Protein AF-A0AA86DXD7-F1 (afdb_monomer_lite)

Foldseek 3Di:
DPPLVVLVVVLVVLVVVLVVLVVVLVVLVVVLVVLVVCVVPDVDDPVSVVVSVVSVVVSVVSVVVSVVSVVVSVVSVVVSVVVD

Radius of gyration: 18.78 Å; chains: 1; bounding box: 43×14×56 Å

Structure (mmCIF, N/CA/C/O backbone):
data_AF-A0AA86DXD7-F1
#
_entry.id   AF-A0AA86DXD7-F1
#
loop_
_atom_site.group_PDB
_atom_site.id
_atom_site.type_symbol
_atom_site.label_atom_id
_atom_site.label_alt_id
_atom_site.label_comp_id
_atom_site.label_asym_id
_atom_site.label_entity_id
_atom_site.label_seq_id
_atom_site.pdbx_PDB_ins_code
_atom_site.Cartn_x
_atom_site.Cartn_y
_atom_site.Cartn_z
_atom_site.occupancy
_atom_site.B_iso_or_equiv
_atom_site.auth_seq_id
_atom_site.auth_comp_id
_atom_site.auth_asym_id
_atom_site.auth_atom_id
_atom_site.pdbx_PDB_model_num
ATOM 1 N N . MET A 1 1 ? 10.590 3.587 -35.469 1.00 51.75 1 MET A N 1
ATOM 2 C CA . MET A 1 1 ? 10.756 3.786 -34.013 1.00 51.75 1 MET A CA 1
ATOM 3 C C . MET A 1 1 ? 11.614 2.655 -33.496 1.00 51.75 1 MET A C 1
ATOM 5 O O . MET A 1 1 ? 11.190 1.513 -33.661 1.00 51.75 1 MET A O 1
ATOM 9 N N . PRO A 1 2 ? 12.821 2.928 -32.983 1.00 58.62 2 PRO A N 1
ATOM 10 C CA . PRO A 1 2 ? 13.651 1.872 -32.432 1.00 58.62 2 PRO A CA 1
ATOM 11 C C . PRO A 1 2 ? 12.924 1.230 -31.234 1.00 58.62 2 PRO A C 1
ATOM 13 O O . PRO A 1 2 ? 12.237 1.932 -30.487 1.00 58.62 2 PRO A O 1
ATOM 16 N N . PRO A 1 3 ? 13.035 -0.095 -31.054 1.00 67.31 3 PRO A N 1
ATOM 17 C CA . PRO A 1 3 ? 12.319 -0.839 -30.010 1.00 67.31 3 PRO A CA 1
ATOM 18 C C . PRO A 1 3 ? 12.604 -0.318 -28.589 1.00 67.31 3 PRO A C 1
ATOM 20 O O . PRO A 1 3 ? 11.752 -0.412 -27.713 1.00 67.31 3 PRO A O 1
ATOM 23 N N . ILE A 1 4 ? 13.763 0.315 -28.393 1.00 71.12 4 ILE A N 1
ATOM 24 C CA . ILE A 1 4 ? 14.214 0.906 -27.127 1.00 71.12 4 ILE A CA 1
ATOM 25 C C . ILE A 1 4 ? 13.364 2.112 -26.693 1.00 71.12 4 ILE A C 1
ATOM 27 O O . ILE A 1 4 ? 13.104 2.266 -25.501 1.00 71.12 4 ILE A O 1
ATOM 31 N N . ASP A 1 5 ? 12.922 2.963 -27.626 1.00 74.06 5 ASP A N 1
ATOM 32 C CA . ASP A 1 5 ? 12.132 4.153 -27.273 1.00 74.06 5 ASP A CA 1
ATOM 33 C C . ASP A 1 5 ? 10.729 3.762 -26.796 1.00 74.06 5 ASP A C 1
ATOM 35 O O . ASP A 1 5 ? 10.240 4.313 -25.813 1.00 74.06 5 ASP A O 1
ATOM 39 N N . LYS A 1 6 ? 10.132 2.732 -27.416 1.00 75.31 6 LYS A N 1
ATOM 40 C CA . LYS A 1 6 ? 8.849 2.165 -26.975 1.00 75.31 6 LYS A CA 1
ATOM 41 C C . LYS A 1 6 ? 8.941 1.559 -25.573 1.00 75.31 6 LYS A C 1
ATOM 43 O O . LYS A 1 6 ? 8.078 1.825 -24.745 1.00 75.31 6 LYS A O 1
ATOM 48 N N . LEU A 1 7 ? 10.010 0.808 -25.281 1.00 73.38 7 LEU A N 1
ATOM 49 C CA . LEU A 1 7 ? 10.194 0.202 -23.956 1.00 73.38 7 LEU A CA 1
ATOM 50 C C . LEU A 1 7 ? 10.376 1.255 -22.851 1.00 73.38 7 LEU A C 1
ATOM 52 O O . LEU A 1 7 ? 9.881 1.084 -21.739 1.00 73.38 7 LEU A O 1
ATOM 56 N N . LYS A 1 8 ? 11.074 2.362 -23.145 1.00 75.62 8 LYS A N 1
ATOM 57 C CA . LYS A 1 8 ? 11.232 3.483 -22.203 1.00 75.62 8 LYS A CA 1
ATOM 58 C C . LYS A 1 8 ? 9.914 4.196 -21.917 1.00 75.62 8 LYS A C 1
ATOM 60 O O . LYS A 1 8 ? 9.676 4.575 -20.772 1.00 75.62 8 LYS A O 1
ATOM 65 N N . GLU A 1 9 ? 9.087 4.386 -22.940 1.00 81.88 9 GLU A N 1
ATOM 66 C CA . GLU A 1 9 ? 7.771 5.011 -22.807 1.00 81.88 9 GLU A CA 1
ATOM 67 C C . GLU A 1 9 ? 6.830 4.134 -21.966 1.00 81.88 9 GLU A C 1
ATOM 69 O O . GLU A 1 9 ? 6.243 4.614 -20.998 1.00 81.88 9 GLU A O 1
ATOM 74 N N . GLU A 1 10 ? 6.792 2.823 -22.226 1.00 78.44 10 GLU A N 1
ATOM 75 C CA . GLU A 1 10 ? 6.040 1.863 -21.406 1.00 78.44 10 GLU A CA 1
ATOM 76 C C . GLU A 1 10 ? 6.510 1.843 -19.943 1.00 78.44 10 GLU A C 1
ATOM 78 O O . GLU A 1 10 ? 5.692 1.806 -19.023 1.00 78.44 10 GLU A O 1
ATOM 83 N N . LEU A 1 11 ? 7.821 1.927 -19.698 1.00 81.44 11 LEU A N 1
ATOM 84 C CA . LEU A 1 11 ? 8.372 2.025 -18.344 1.00 81.44 11 LEU A CA 1
ATOM 85 C C . LEU A 1 11 ? 7.974 3.309 -17.622 1.00 81.44 11 LEU A C 1
ATOM 87 O O . LEU A 1 11 ? 7.722 3.272 -16.416 1.00 81.44 11 LEU A O 1
ATOM 91 N N . ALA A 1 12 ? 7.923 4.438 -18.331 1.00 83.19 12 ALA A N 1
ATOM 92 C CA . ALA A 1 12 ? 7.471 5.700 -17.758 1.00 83.19 12 ALA A CA 1
ATOM 93 C C . ALA A 1 12 ? 6.008 5.597 -17.301 1.00 83.19 12 ALA A C 1
ATOM 95 O O . ALA A 1 12 ? 5.708 5.951 -16.158 1.00 83.19 12 ALA A O 1
ATOM 96 N N . VAL A 1 13 ? 5.143 5.013 -18.139 1.00 86.00 13 VAL A N 1
ATOM 97 C CA . VAL A 1 13 ? 3.731 4.761 -17.814 1.00 86.00 13 VAL A CA 1
ATOM 98 C C . VAL A 1 13 ? 3.600 3.819 -16.615 1.00 86.00 13 VAL A C 1
ATOM 100 O O . VAL A 1 13 ? 2.908 4.150 -15.655 1.00 86.00 13 VAL A O 1
ATOM 103 N N . LEU A 1 14 ? 4.317 2.687 -16.603 1.00 82.12 14 LEU A N 1
ATOM 104 C CA . LEU A 1 14 ? 4.283 1.739 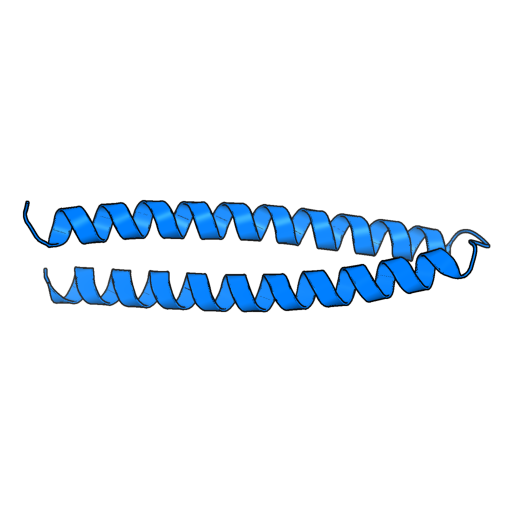-15.480 1.00 82.12 14 LEU A CA 1
ATOM 105 C C . LEU A 1 14 ? 4.746 2.373 -14.163 1.00 82.12 14 LEU A C 1
ATOM 107 O O . LEU A 1 14 ? 4.207 2.078 -13.095 1.00 82.12 14 LEU A O 1
ATOM 111 N N . ARG A 1 15 ? 5.759 3.243 -14.216 1.00 82.38 15 ARG A N 1
ATOM 112 C CA . ARG A 1 15 ? 6.278 3.942 -13.035 1.00 82.38 15 ARG A CA 1
ATOM 113 C C . ARG A 1 15 ? 5.263 4.936 -12.479 1.00 82.38 15 ARG A C 1
ATOM 115 O O . ARG A 1 15 ? 5.156 5.084 -11.260 1.00 82.38 15 ARG A O 1
ATOM 122 N N . GLU A 1 16 ? 4.523 5.604 -13.355 1.00 87.81 16 GLU A N 1
ATOM 123 C CA . GLU A 1 16 ? 3.437 6.503 -12.976 1.00 87.81 16 GLU A CA 1
ATOM 124 C C . GLU A 1 16 ? 2.250 5.728 -12.385 1.00 87.81 16 GLU A C 1
ATOM 126 O O . GLU A 1 16 ? 1.761 6.081 -11.310 1.00 87.81 16 GLU A O 1
ATOM 131 N N . GLU A 1 17 ? 1.873 4.600 -12.993 1.00 84.31 17 GLU A N 1
ATOM 132 C CA . GLU A 1 17 ? 0.881 3.663 -12.452 1.00 84.31 17 GLU A CA 1
ATOM 133 C C . GLU A 1 17 ? 1.266 3.166 -11.053 1.00 84.31 17 GLU A C 1
ATOM 135 O O . GLU A 1 17 ? 0.453 3.203 -10.128 1.00 84.31 17 GLU A O 1
ATOM 140 N N . TYR A 1 18 ? 2.526 2.761 -10.864 1.00 84.69 18 TYR A N 1
ATOM 141 C CA . TYR A 1 18 ? 3.048 2.342 -9.565 1.00 84.69 18 TYR A CA 1
ATOM 142 C C . TYR A 1 18 ? 2.938 3.460 -8.524 1.00 84.69 18 TYR A C 1
ATOM 144 O O . TYR A 1 18 ? 2.493 3.225 -7.400 1.00 84.69 18 TYR A O 1
ATOM 152 N N . LYS A 1 19 ? 3.312 4.691 -8.891 1.00 88.00 19 LYS A N 1
ATOM 153 C CA . LYS A 1 19 ? 3.219 5.855 -8.002 1.00 88.00 19 LYS A CA 1
ATOM 154 C C . LYS A 1 19 ? 1.768 6.136 -7.605 1.00 88.00 19 LYS A C 1
ATOM 156 O O . LYS A 1 19 ? 1.502 6.374 -6.428 1.00 88.00 19 LYS A O 1
ATOM 161 N N . ASN A 1 20 ? 0.837 6.064 -8.550 1.00 89.94 20 ASN A N 1
ATOM 162 C CA . ASN A 1 20 ? -0.584 6.285 -8.287 1.00 89.94 20 ASN A CA 1
ATOM 163 C C . ASN A 1 20 ? -1.165 5.197 -7.377 1.00 89.94 20 ASN A C 1
ATOM 165 O O . ASN A 1 20 ? -1.820 5.513 -6.383 1.00 89.94 20 ASN A O 1
ATOM 169 N N . LEU A 1 21 ? -0.856 3.926 -7.649 1.00 85.94 21 LEU A N 1
ATOM 170 C CA . LEU A 1 21 ? -1.240 2.805 -6.786 1.00 85.94 21 LEU A CA 1
ATOM 171 C C . LEU A 1 21 ? -0.652 2.939 -5.378 1.00 85.94 21 LEU A C 1
ATOM 173 O O . LEU A 1 21 ? -1.315 2.609 -4.397 1.00 85.94 21 LEU A O 1
ATOM 177 N N . PHE A 1 22 ? 0.570 3.456 -5.261 1.00 85.62 22 PHE A N 1
ATOM 178 C CA . PHE A 1 22 ? 1.223 3.664 -3.975 1.00 85.62 22 PHE A CA 1
ATOM 179 C C . PHE A 1 22 ? 0.555 4.781 -3.167 1.00 85.62 22 PHE A C 1
ATOM 181 O O . PHE A 1 22 ? 0.305 4.616 -1.974 1.00 85.62 22 PHE A O 1
ATOM 188 N N . ILE A 1 23 ? 0.200 5.895 -3.810 1.00 90.69 23 ILE A N 1
ATOM 189 C CA . ILE A 1 23 ? -0.557 6.978 -3.166 1.00 90.69 23 ILE A CA 1
ATOM 190 C C . ILE A 1 23 ? -1.929 6.466 -2.712 1.00 90.69 23 ILE A C 1
ATOM 192 O O . ILE A 1 23 ? -2.340 6.721 -1.580 1.00 90.69 23 ILE A O 1
ATOM 196 N N . PHE A 1 24 ? -2.612 5.692 -3.557 1.00 88.06 24 PHE A N 1
ATOM 197 C CA . PHE A 1 24 ? -3.903 5.095 -3.223 1.00 88.06 24 PHE A CA 1
ATOM 198 C C . PHE A 1 24 ? -3.807 4.126 -2.036 1.00 88.06 24 PHE A C 1
ATOM 200 O O . PHE A 1 24 ? -4.636 4.157 -1.124 1.00 88.06 24 PHE A O 1
ATOM 207 N N . PHE A 1 25 ? -2.758 3.304 -2.005 1.00 86.62 25 PHE A N 1
ATOM 208 C CA . PHE A 1 25 ? -2.453 2.422 -0.886 1.00 86.62 25 PHE A CA 1
ATOM 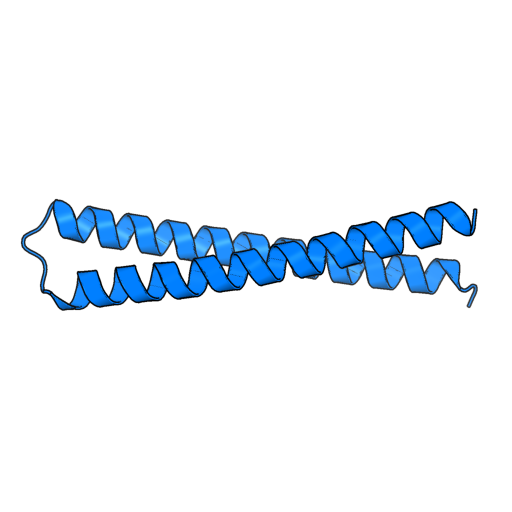209 C C . PHE A 1 25 ? -2.252 3.200 0.418 1.00 86.62 25 PHE A C 1
ATOM 211 O O . PHE A 1 25 ? -2.884 2.880 1.425 1.00 86.62 25 PHE A O 1
ATOM 218 N N . LEU A 1 26 ? -1.428 4.252 0.393 1.00 89.56 26 LEU A N 1
ATOM 219 C CA . LEU A 1 26 ? -1.181 5.095 1.562 1.00 89.56 26 LEU A CA 1
ATOM 220 C C . LEU A 1 26 ? -2.460 5.768 2.065 1.00 89.56 26 LEU A C 1
ATOM 222 O O . LEU A 1 26 ? -2.712 5.755 3.270 1.00 89.56 26 LEU A O 1
ATOM 226 N N . ALA A 1 27 ? -3.285 6.309 1.166 1.00 90.19 27 ALA A N 1
ATOM 227 C CA . ALA A 1 27 ? -4.561 6.918 1.530 1.00 90.19 27 ALA A CA 1
ATOM 228 C C . ALA A 1 27 ? -5.502 5.897 2.189 1.00 90.19 27 ALA A C 1
ATOM 230 O O . ALA A 1 27 ? -6.088 6.172 3.236 1.00 90.19 27 ALA A O 1
ATOM 231 N N . THR A 1 28 ? -5.580 4.690 1.623 1.00 88.19 28 THR A N 1
ATOM 232 C CA . THR A 1 28 ? -6.436 3.608 2.130 1.00 88.19 28 THR A CA 1
ATOM 233 C C . THR A 1 28 ? -5.982 3.127 3.508 1.00 88.19 28 THR A C 1
ATOM 235 O O . THR A 1 28 ? -6.806 2.982 4.412 1.00 88.19 28 THR A O 1
ATOM 238 N N . ILE A 1 29 ? -4.677 2.913 3.707 1.00 88.12 29 ILE A N 1
ATOM 239 C CA . ILE A 1 29 ? -4.126 2.531 5.016 1.00 88.12 29 ILE A CA 1
ATOM 240 C C . ILE A 1 29 ? -4.358 3.629 6.041 1.00 88.12 29 ILE A C 1
ATOM 242 O O . ILE A 1 29 ? -4.823 3.335 7.138 1.00 88.12 29 ILE A O 1
ATOM 246 N N . THR A 1 30 ? -4.061 4.878 5.686 1.00 90.00 30 THR A N 1
ATOM 247 C CA . THR A 1 30 ? -4.225 6.012 6.601 1.00 90.00 30 THR A CA 1
ATOM 248 C C . THR A 1 30 ? -5.677 6.113 7.054 1.00 90.00 30 THR A C 1
ATOM 250 O O . THR A 1 30 ? -5.930 6.121 8.255 1.00 90.00 30 THR A O 1
ATOM 253 N N . GLY A 1 31 ? -6.633 6.065 6.118 1.00 85.12 31 GLY A N 1
ATOM 254 C CA . GLY A 1 31 ? -8.059 6.043 6.441 1.00 85.12 31 GLY A CA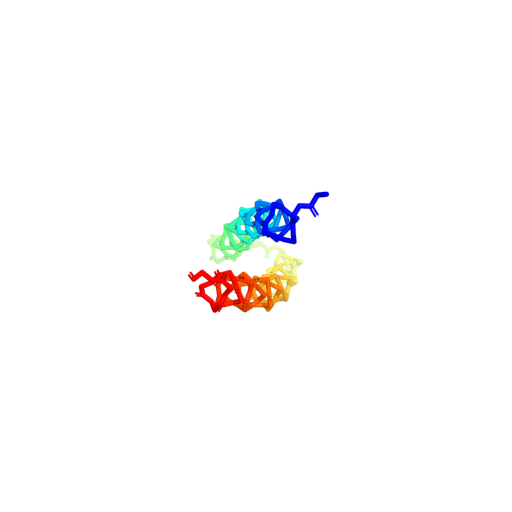 1
ATOM 255 C C . GLY A 1 31 ? -8.436 4.866 7.344 1.00 85.12 31 GLY A C 1
ATOM 256 O O . GLY A 1 31 ? -9.059 5.068 8.380 1.00 85.12 31 GLY A O 1
ATOM 257 N N . THR A 1 32 ? -7.978 3.654 7.018 1.00 85.56 32 THR A N 1
ATOM 258 C CA . THR A 1 32 ? -8.262 2.443 7.811 1.00 85.56 32 THR A CA 1
ATOM 259 C C . THR A 1 32 ? -7.747 2.564 9.248 1.00 85.56 32 THR A C 1
ATOM 261 O O . THR A 1 32 ? -8.479 2.253 10.187 1.00 85.56 32 THR A O 1
ATOM 264 N N . VAL A 1 33 ? -6.512 3.042 9.433 1.00 86.19 33 VAL A N 1
ATOM 265 C CA . VAL A 1 33 ? -5.893 3.233 10.754 1.00 86.19 33 VAL A CA 1
ATOM 266 C C . VAL A 1 33 ? -6.614 4.323 11.542 1.00 86.19 33 VAL A C 1
ATOM 268 O O . VAL A 1 33 ? -6.875 4.132 12.726 1.00 86.19 33 VAL A O 1
ATOM 271 N N . THR A 1 34 ? -6.988 5.438 10.909 1.00 86.50 34 THR A N 1
ATOM 272 C CA . THR A 1 34 ? -7.752 6.507 11.567 1.00 86.50 34 THR A CA 1
ATOM 273 C C . THR A 1 34 ? -9.121 6.013 12.032 1.00 86.50 34 THR A C 1
ATOM 275 O O . THR A 1 34 ? -9.490 6.232 13.185 1.00 86.50 34 THR A O 1
ATOM 278 N N . THR A 1 35 ? -9.852 5.303 11.172 1.00 82.44 35 THR A N 1
ATOM 279 C CA . THR A 1 35 ? -11.159 4.720 11.504 1.00 82.44 35 THR A CA 1
ATOM 280 C C . THR A 1 35 ? -11.037 3.683 12.622 1.00 82.44 35 THR A C 1
ATOM 282 O O . THR A 1 35 ? -11.845 3.677 13.547 1.00 82.44 35 THR A O 1
ATOM 285 N N . PHE A 1 36 ? -9.985 2.862 12.604 1.00 81.88 36 PHE A N 1
ATOM 286 C CA . PHE A 1 36 ? -9.712 1.892 13.664 1.00 81.88 36 PHE A CA 1
ATOM 287 C C . PHE A 1 36 ? -9.336 2.561 14.995 1.00 81.88 36 PHE A C 1
ATOM 289 O O . PHE A 1 36 ? -9.797 2.150 16.055 1.00 81.88 36 PHE A O 1
ATOM 296 N N . TYR A 1 37 ? -8.538 3.628 14.961 1.00 82.94 37 TYR A N 1
ATOM 297 C CA . TYR A 1 37 ? -8.193 4.389 16.160 1.00 82.94 37 TYR A CA 1
ATOM 298 C C . TYR A 1 37 ? -9.433 5.025 16.803 1.00 82.94 37 TYR A C 1
ATOM 300 O O . TYR A 1 37 ? -9.598 4.956 18.022 1.00 82.94 37 TYR A O 1
ATOM 308 N N . GLN A 1 38 ? -10.337 5.579 15.988 1.00 80.00 38 GLN A N 1
ATOM 309 C CA . GLN A 1 38 ? -11.636 6.068 16.455 1.00 80.00 38 GLN A CA 1
ATOM 310 C C . GLN A 1 38 ? -12.471 4.936 17.063 1.00 80.00 38 GLN A C 1
ATOM 312 O O . GLN A 1 38 ? -13.030 5.132 18.139 1.00 80.00 38 GLN A O 1
ATOM 317 N N . ALA A 1 39 ? -12.478 3.750 16.432 1.00 79.06 39 ALA A N 1
ATOM 318 C CA . ALA A 1 39 ? -13.137 2.538 16.935 1.00 79.06 39 ALA A CA 1
ATOM 319 C C . ALA A 1 39 ? -12.731 2.177 18.374 1.00 79.06 39 ALA A C 1
ATOM 321 O O . ALA A 1 39 ? -13.555 1.716 19.157 1.00 79.06 39 ALA A O 1
ATOM 322 N N . LEU A 1 40 ? -11.453 2.378 18.711 1.00 78.62 40 LEU A N 1
ATOM 323 C CA . LEU A 1 40 ? -10.883 2.035 20.015 1.00 78.62 40 LEU A CA 1
ATOM 324 C C . LEU A 1 40 ? -11.068 3.121 21.081 1.00 78.62 40 LEU A C 1
ATOM 326 O O . LEU A 1 40 ? -11.111 2.805 22.268 1.00 78.62 40 LEU A O 1
ATOM 330 N N . THR A 1 41 ? -11.112 4.395 20.682 1.00 79.62 41 THR A N 1
ATOM 331 C CA . THR A 1 41 ? -11.133 5.539 21.615 1.00 79.62 41 THR A CA 1
ATOM 332 C C . THR A 1 41 ? -12.533 6.063 21.915 1.00 79.62 41 THR A C 1
ATOM 334 O O . THR A 1 41 ? -12.752 6.635 22.983 1.00 79.62 41 THR A O 1
ATOM 337 N N . HIS A 1 42 ? -13.495 5.845 21.022 1.00 65.94 42 HIS A N 1
ATOM 338 C CA . HIS A 1 42 ? -14.897 6.187 21.236 1.00 65.94 42 HIS A CA 1
ATOM 339 C C . HIS A 1 42 ? -15.744 4.908 21.353 1.00 65.94 42 HIS A C 1
ATOM 341 O O . HIS A 1 42 ? -15.391 3.873 20.796 1.00 65.94 42 HIS A O 1
ATOM 347 N N . GLN A 1 43 ? -16.876 4.949 22.071 1.00 63.62 43 GLN A N 1
ATOM 348 C CA . GLN A 1 43 ? -17.895 3.885 22.010 1.00 63.62 43 GLN A CA 1
ATOM 349 C C . GLN A 1 43 ? -18.621 3.971 20.663 1.00 63.62 43 GLN A C 1
ATOM 351 O O . GLN A 1 43 ? -19.759 4.422 20.575 1.00 63.62 43 GLN A O 1
ATOM 356 N N . VAL A 1 44 ? -17.909 3.652 19.592 1.00 62.59 44 VAL A N 1
ATOM 357 C CA . VAL A 1 44 ? -18.409 3.816 18.231 1.00 62.59 44 VAL A CA 1
ATOM 358 C C . VAL A 1 44 ? -19.171 2.587 17.782 1.00 62.59 44 VAL A C 1
ATOM 360 O O . VAL A 1 44 ? -18.898 1.453 18.176 1.00 62.59 44 VAL A O 1
ATOM 363 N N . GLU A 1 45 ? -20.165 2.852 16.948 1.00 69.25 45 GLU A N 1
ATOM 364 C CA . GLU A 1 45 ? -21.097 1.865 16.438 1.00 69.25 45 GLU A CA 1
ATOM 365 C C . GLU A 1 45 ? -20.378 0.762 15.645 1.00 69.25 45 GLU A C 1
ATOM 367 O O . GLU A 1 45 ? -19.417 1.001 14.908 1.00 69.25 45 GLU A O 1
ATOM 372 N N . PHE A 1 46 ? -20.891 -0.465 15.763 1.00 70.94 46 PHE A N 1
ATOM 373 C CA . PHE A 1 46 ? -20.322 -1.698 15.200 1.00 70.94 46 PHE A CA 1
ATOM 374 C C . PHE A 1 46 ? -19.998 -1.612 13.689 1.00 70.94 46 PHE A C 1
ATOM 376 O O . PHE A 1 46 ? -19.142 -2.345 13.192 1.00 70.94 46 PHE A O 1
ATOM 383 N N . TYR A 1 47 ? -20.638 -0.692 12.953 1.00 74.25 47 TYR A N 1
ATOM 384 C CA . TYR A 1 47 ? -20.402 -0.462 11.523 1.00 74.25 47 TYR A CA 1
ATOM 385 C C . TYR A 1 47 ? -18.961 -0.015 11.209 1.00 74.25 47 TYR A C 1
ATOM 387 O O . TYR A 1 47 ? -18.446 -0.311 10.130 1.00 74.25 47 TYR A O 1
ATOM 395 N N . ILE A 1 48 ? -18.285 0.653 12.148 1.00 74.38 48 ILE A N 1
ATOM 396 C CA . ILE A 1 48 ? -16.919 1.166 11.966 1.00 74.38 48 ILE A CA 1
ATOM 397 C C . ILE A 1 48 ? -15.907 0.021 11.899 1.00 74.38 48 ILE A C 1
ATOM 399 O O . ILE A 1 48 ? -14.987 0.055 11.084 1.00 74.38 48 ILE A O 1
ATOM 403 N N . ILE A 1 49 ? -16.129 -1.045 12.670 1.00 75.44 49 ILE A N 1
ATOM 404 C CA . ILE A 1 49 ? -15.298 -2.257 12.641 1.00 75.44 49 ILE A CA 1
ATOM 405 C C . ILE A 1 49 ? -15.417 -2.957 11.278 1.00 75.44 49 ILE A C 1
ATOM 407 O O . ILE A 1 49 ? -14.414 -3.400 10.716 1.00 75.44 49 ILE A O 1
ATOM 411 N N . ILE A 1 50 ? -16.628 -3.007 10.710 1.00 80.00 50 ILE A N 1
ATOM 412 C CA . ILE A 1 50 ? -16.878 -3.579 9.376 1.00 80.00 50 ILE A CA 1
ATOM 413 C C . ILE A 1 50 ? -16.152 -2.760 8.297 1.00 80.00 50 ILE A C 1
ATOM 415 O O . ILE A 1 50 ? -15.512 -3.329 7.411 1.00 80.00 50 ILE A O 1
ATOM 419 N N . LEU A 1 51 ? -16.187 -1.427 8.397 1.00 79.94 51 LEU A N 1
ATOM 420 C CA . LEU A 1 51 ? -15.457 -0.525 7.501 1.00 79.94 51 LEU A CA 1
ATOM 421 C C . LEU A 1 51 ? -13.938 -0.708 7.592 1.00 79.94 51 LEU A C 1
ATOM 423 O O . LEU A 1 51 ? -13.271 -0.758 6.559 1.00 79.94 51 LEU A O 1
ATOM 427 N N . SER A 1 52 ? -13.388 -0.872 8.797 1.00 77.88 52 SER A N 1
ATOM 428 C CA . SER A 1 52 ? -11.964 -1.168 8.981 1.00 77.88 52 SER A CA 1
ATOM 429 C C . SER A 1 52 ? -11.571 -2.516 8.370 1.00 77.88 52 SER A C 1
ATOM 431 O O . SER A 1 52 ? -10.535 -2.602 7.712 1.00 77.88 52 SER A O 1
ATOM 433 N N . ALA A 1 53 ? -12.400 -3.554 8.523 1.00 83.62 53 ALA A N 1
ATOM 434 C CA . ALA A 1 53 ? -12.155 -4.861 7.911 1.00 83.62 53 ALA A CA 1
ATOM 435 C C . ALA A 1 53 ? -12.160 -4.787 6.372 1.00 83.62 53 ALA A C 1
ATOM 437 O O . ALA A 1 53 ? -11.276 -5.346 5.719 1.00 83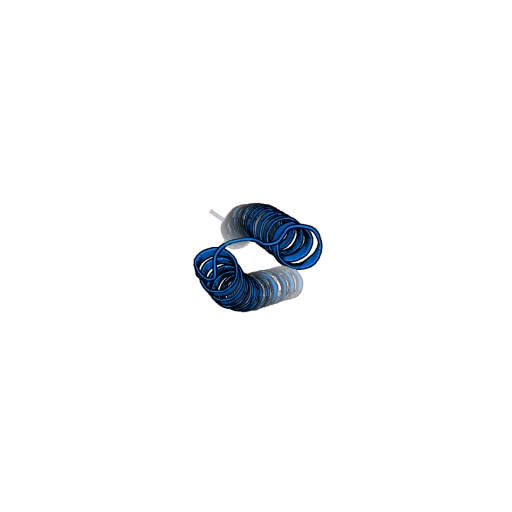.62 53 ALA A O 1
ATOM 438 N N . LEU A 1 54 ? -13.102 -4.037 5.788 1.00 86.94 54 LEU A N 1
ATOM 439 C CA . LEU A 1 54 ? -13.132 -3.772 4.347 1.00 86.94 54 LEU A CA 1
ATOM 440 C C . LEU A 1 54 ? -11.898 -2.988 3.883 1.00 86.94 54 LEU A C 1
ATOM 442 O O . LEU A 1 54 ? -11.272 -3.371 2.895 1.00 86.94 54 LEU A O 1
ATOM 446 N N . GLY A 1 55 ? -11.505 -1.941 4.614 1.00 83.81 55 GLY A N 1
ATOM 447 C CA . GLY A 1 55 ? -10.294 -1.166 4.330 1.00 83.81 55 GLY A CA 1
ATOM 448 C C . GLY A 1 55 ? -9.028 -2.028 4.338 1.00 83.81 55 GLY A C 1
ATOM 449 O O . GLY A 1 55 ? -8.162 -1.877 3.474 1.00 83.81 55 GLY A O 1
ATOM 450 N N . PHE A 1 56 ? -8.958 -3.010 5.240 1.00 86.62 56 PHE A N 1
ATOM 451 C CA . PHE A 1 56 ? -7.869 -3.988 5.293 1.00 86.62 56 PHE A CA 1
ATOM 452 C C . PHE A 1 56 ? -7.858 -4.943 4.086 1.00 86.62 56 PHE A C 1
ATOM 454 O O . PHE A 1 56 ? -6.798 -5.264 3.541 1.00 86.62 56 PHE A O 1
ATOM 461 N N . GLY A 1 57 ? -9.037 -5.372 3.625 1.00 89.69 57 GLY A N 1
ATOM 462 C CA . GLY A 1 57 ? -9.173 -6.177 2.409 1.00 89.69 57 GLY A CA 1
ATOM 463 C C . GLY A 1 57 ? -8.715 -5.421 1.159 1.00 89.69 57 GLY A C 1
ATOM 464 O O . GLY A 1 57 ? -7.913 -5.933 0.374 1.00 89.69 57 GLY A O 1
ATOM 465 N N . VAL A 1 58 ? -9.164 -4.171 1.008 1.00 88.75 58 VAL A N 1
ATOM 466 C CA . VAL A 1 58 ? -8.780 -3.303 -0.116 1.00 88.75 58 VAL A CA 1
ATOM 467 C C . VAL A 1 58 ? -7.282 -3.001 -0.088 1.00 88.75 58 VAL A C 1
ATOM 469 O O . VAL A 1 58 ? -6.622 -3.128 -1.116 1.00 88.75 58 VAL A O 1
ATOM 472 N N . SER A 1 59 ? -6.708 -2.665 1.071 1.00 85.56 59 SER A N 1
ATOM 473 C CA . SER A 1 59 ? -5.273 -2.374 1.171 1.00 85.56 59 SER A CA 1
ATOM 474 C C . SER A 1 59 ? -4.412 -3.584 0.800 1.00 85.56 59 SER A C 1
ATOM 476 O O . SER A 1 59 ? -3.451 -3.441 0.042 1.00 85.56 59 SER A O 1
ATOM 478 N N . THR A 1 60 ? -4.797 -4.787 1.238 1.00 88.25 60 THR A N 1
ATOM 479 C CA . THR A 1 60 ? -4.122 -6.041 0.872 1.00 88.25 60 THR A CA 1
ATOM 480 C C . THR A 1 60 ? -4.178 -6.283 -0.638 1.00 88.25 60 THR A C 1
ATOM 482 O O . THR A 1 60 ? -3.166 -6.629 -1.252 1.00 88.25 60 THR A O 1
ATOM 485 N N . PHE A 1 61 ? -5.334 -6.050 -1.266 1.00 90.38 61 PHE A N 1
ATOM 486 C CA . PHE A 1 61 ? -5.490 -6.174 -2.715 1.00 90.38 61 PHE A CA 1
ATOM 487 C C . PHE A 1 61 ? -4.607 -5.180 -3.485 1.00 90.38 61 PHE A C 1
ATOM 489 O O . PHE A 1 61 ? -3.907 -5.565 -4.423 1.00 90.38 61 PHE A O 1
ATOM 496 N N . VAL A 1 62 ? -4.569 -3.916 -3.055 1.00 87.06 62 VAL A N 1
ATOM 497 C CA . VAL A 1 62 ? -3.713 -2.888 -3.669 1.00 87.06 62 VAL A CA 1
ATOM 498 C C . VAL A 1 62 ? -2.229 -3.243 -3.520 1.00 87.06 62 VAL A C 1
ATOM 500 O O . VAL A 1 62 ? -1.456 -3.057 -4.458 1.00 87.06 62 VAL A O 1
ATOM 503 N N . LEU A 1 63 ? -1.824 -3.828 -2.390 1.00 87.00 63 LEU A N 1
ATOM 504 C CA . LEU A 1 63 ? -0.450 -4.287 -2.161 1.00 87.00 63 LEU A CA 1
ATOM 505 C C . LEU A 1 63 ? -0.048 -5.392 -3.156 1.00 87.00 63 LEU A C 1
ATOM 507 O O . LEU A 1 63 ? 1.061 -5.379 -3.694 1.00 87.00 63 LEU A O 1
ATOM 511 N N . LEU A 1 64 ? -0.961 -6.319 -3.466 1.00 90.31 64 LEU A N 1
ATOM 512 C CA . LEU A 1 64 ? -0.741 -7.334 -4.502 1.00 90.31 64 LEU A CA 1
ATOM 513 C C . LEU A 1 64 ? -0.593 -6.714 -5.899 1.00 90.31 64 LEU A C 1
ATOM 515 O O . LEU A 1 64 ? 0.272 -7.144 -6.664 1.00 90.31 64 LEU A O 1
ATOM 519 N N . LEU A 1 65 ? -1.394 -5.696 -6.230 1.00 86.81 65 LEU A N 1
ATOM 520 C CA . LEU A 1 65 ? -1.259 -4.966 -7.495 1.00 86.81 65 LEU A CA 1
ATOM 521 C C . LEU A 1 65 ? 0.081 -4.229 -7.583 1.00 86.81 65 LEU A C 1
ATOM 523 O O . LEU A 1 65 ? 0.764 -4.340 -8.599 1.00 86.81 65 LEU A O 1
ATOM 527 N N . LEU A 1 66 ? 0.502 -3.559 -6.507 1.00 86.38 66 LEU A N 1
ATOM 528 C CA . LEU A 1 66 ? 1.804 -2.894 -6.428 1.00 86.38 66 LEU A CA 1
ATOM 529 C C . LEU A 1 66 ? 2.960 -3.863 -6.678 1.00 86.38 66 LEU A C 1
ATOM 531 O O . LEU A 1 66 ? 3.866 -3.540 -7.444 1.00 86.38 66 LEU A O 1
ATOM 535 N N . LYS A 1 67 ? 2.916 -5.065 -6.085 1.00 88.50 67 LYS A N 1
ATOM 536 C CA . LYS A 1 67 ? 3.917 -6.110 -6.350 1.00 88.50 67 LYS A CA 1
ATOM 537 C C . LYS A 1 67 ? 3.949 -6.507 -7.825 1.00 88.50 67 LYS A C 1
ATOM 539 O O . LYS A 1 67 ? 5.024 -6.521 -8.412 1.00 88.50 67 LYS A O 1
ATOM 544 N N . LYS A 1 68 ? 2.787 -6.758 -8.439 1.00 87.62 68 LYS A N 1
ATOM 545 C CA . LYS A 1 68 ? 2.708 -7.121 -9.865 1.00 87.62 68 LYS A CA 1
ATOM 546 C C . LYS A 1 68 ? 3.256 -6.026 -10.780 1.00 87.62 68 LYS A C 1
ATOM 548 O O . LYS A 1 68 ? 3.966 -6.333 -11.731 1.00 87.62 68 LYS A O 1
ATOM 553 N N . VAL A 1 69 ? 2.925 -4.760 -10.519 1.00 86.06 69 VAL A N 1
ATOM 554 C CA . VAL A 1 69 ? 3.438 -3.634 -11.319 1.00 86.06 69 VAL A CA 1
ATOM 555 C C . VAL A 1 69 ? 4.947 -3.495 -11.138 1.00 86.06 69 VAL A C 1
ATOM 557 O O . VAL A 1 69 ? 5.660 -3.311 -12.119 1.00 86.06 69 VAL A O 1
ATOM 560 N N . ARG A 1 70 ? 5.455 -3.668 -9.913 1.00 83.62 70 ARG A N 1
ATOM 561 C CA . ARG A 1 70 ? 6.895 -3.647 -9.639 1.00 83.62 70 ARG A CA 1
ATOM 562 C C . ARG A 1 70 ? 7.649 -4.748 -10.386 1.00 83.62 70 ARG A C 1
ATOM 564 O O . ARG A 1 70 ? 8.645 -4.453 -11.027 1.00 83.62 70 ARG A O 1
ATOM 571 N N . GLU A 1 71 ? 7.141 -5.977 -10.373 1.00 87.44 71 GLU A N 1
ATOM 572 C CA . GLU A 1 71 ? 7.745 -7.086 -11.125 1.00 87.44 71 GLU A CA 1
ATOM 573 C C . GLU A 1 71 ? 7.775 -6.819 -12.637 1.00 87.44 71 GLU A C 1
ATOM 575 O O . GLU A 1 71 ? 8.738 -7.185 -13.308 1.00 87.44 71 GLU A O 1
ATOM 580 N N . LYS A 1 72 ? 6.744 -6.166 -13.190 1.00 84.44 72 LYS A N 1
ATOM 581 C CA . LYS A 1 72 ? 6.748 -5.752 -14.601 1.00 84.44 72 LYS A CA 1
ATOM 582 C C . LYS A 1 72 ? 7.784 -4.661 -14.883 1.00 84.44 72 LYS A C 1
ATOM 584 O O . LYS A 1 72 ? 8.444 -4.721 -15.912 1.00 84.44 72 LYS A O 1
ATOM 589 N N . ILE A 1 73 ? 7.935 -3.689 -13.979 1.00 83.38 73 ILE A N 1
ATOM 590 C CA . ILE A 1 73 ? 8.977 -2.656 -14.079 1.00 83.38 73 ILE A CA 1
ATOM 591 C C . ILE A 1 73 ? 10.358 -3.313 -14.104 1.00 83.38 73 ILE A C 1
ATOM 593 O O . ILE A 1 73 ? 11.146 -3.006 -14.992 1.00 83.38 73 ILE A O 1
ATOM 597 N N . ASP A 1 74 ? 10.627 -4.232 -13.174 1.00 82.88 74 ASP A N 1
ATOM 598 C CA . ASP A 1 74 ? 11.922 -4.909 -13.071 1.00 82.88 74 ASP A CA 1
ATOM 599 C C . ASP A 1 74 ? 12.224 -5.728 -14.342 1.00 82.88 74 ASP A C 1
ATOM 601 O O . ASP A 1 74 ? 13.299 -5.582 -14.919 1.00 82.88 74 ASP A O 1
ATOM 605 N N . LYS A 1 75 ? 11.245 -6.481 -14.869 1.00 85.06 75 LYS A N 1
ATOM 606 C CA . LYS A 1 75 ? 11.393 -7.200 -16.151 1.00 85.06 75 LYS A CA 1
ATOM 607 C C . LYS A 1 75 ? 11.685 -6.274 -17.332 1.00 85.06 75 LYS A C 1
ATOM 609 O O . LYS A 1 75 ? 12.587 -6.558 -18.114 1.00 85.06 75 LYS A O 1
ATOM 614 N N . ASN A 1 76 ? 10.957 -5.164 -17.457 1.00 79.81 76 ASN A N 1
ATOM 615 C CA . ASN A 1 76 ? 11.174 -4.216 -18.552 1.00 79.81 76 ASN A CA 1
ATOM 616 C C . ASN A 1 76 ? 12.546 -3.523 -18.440 1.00 79.81 76 ASN A C 1
ATOM 618 O O . ASN A 1 76 ? 13.156 -3.192 -19.457 1.00 79.81 76 ASN A O 1
ATOM 622 N N . ILE A 1 77 ? 13.050 -3.298 -17.219 1.00 80.94 77 ILE A N 1
ATOM 623 C CA . ILE A 1 77 ? 14.404 -2.769 -16.989 1.00 80.94 77 ILE A CA 1
ATOM 624 C C . ILE A 1 77 ? 15.465 -3.792 -17.410 1.00 80.94 77 ILE A C 1
ATOM 626 O O . ILE A 1 77 ? 16.420 -3.411 -18.089 1.00 80.94 77 ILE A O 1
ATOM 630 N N . ASP A 1 78 ? 15.292 -5.067 -17.056 1.00 82.25 78 ASP A N 1
ATOM 631 C CA . ASP A 1 78 ? 16.208 -6.144 -17.449 1.00 82.25 78 ASP A CA 1
ATOM 632 C C . ASP A 1 78 ? 16.252 -6.322 -18.976 1.00 82.25 78 ASP A C 1
ATOM 634 O O . ASP A 1 78 ? 17.333 -6.440 -19.556 1.00 82.25 78 ASP A O 1
ATOM 638 N N . GLU A 1 79 ? 15.103 -6.250 -19.657 1.00 76.50 79 GLU A N 1
ATOM 639 C CA . GLU 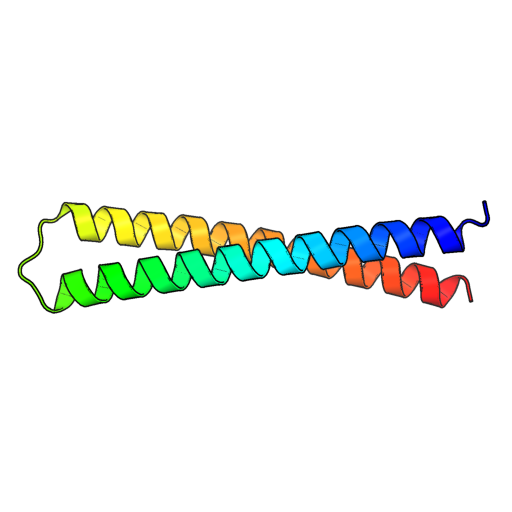A 1 79 ? 15.036 -6.296 -21.124 1.00 76.50 79 GLU A CA 1
ATOM 640 C C . GLU A 1 79 ? 15.775 -5.114 -21.773 1.00 76.50 79 GLU A C 1
ATOM 642 O O . GLU A 1 79 ? 16.575 -5.317 -22.689 1.00 76.50 79 GLU A O 1
ATOM 647 N N . LEU A 1 80 ? 15.602 -3.890 -21.258 1.00 73.38 80 LEU A N 1
ATOM 648 C CA . LEU A 1 80 ? 16.371 -2.712 -21.691 1.00 73.38 80 LEU A CA 1
ATOM 649 C C . LEU A 1 80 ? 17.876 -2.860 -21.459 1.00 73.38 80 LEU A C 1
ATOM 651 O O . LEU A 1 80 ? 18.661 -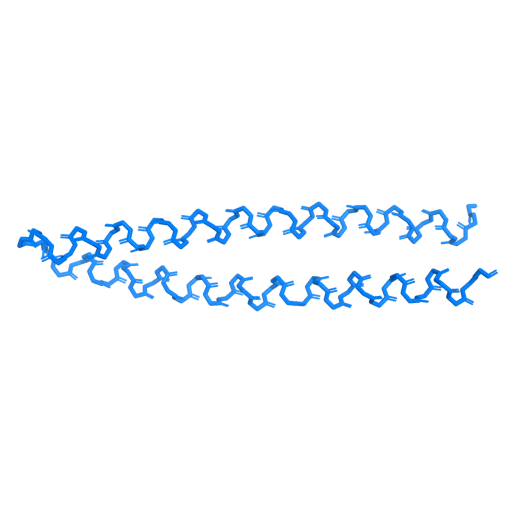2.376 -22.274 1.00 73.38 80 LEU A O 1
ATOM 655 N N . GLY A 1 81 ? 18.275 -3.483 -20.349 1.00 70.94 81 GLY A N 1
ATOM 656 C CA . GLY A 1 81 ? 19.672 -3.768 -20.033 1.00 70.94 81 GLY A CA 1
ATOM 657 C C . GLY A 1 81 ? 20.279 -4.821 -20.959 1.00 70.94 81 GLY A C 1
ATOM 658 O O . GLY A 1 81 ? 21.429 -4.680 -21.354 1.00 70.94 81 GLY A O 1
ATOM 659 N N . SER A 1 82 ? 19.497 -5.832 -21.348 1.00 67.88 82 SER A N 1
ATOM 660 C CA . SER A 1 82 ? 19.917 -6.896 -22.272 1.00 67.88 82 SER A CA 1
ATOM 661 C C . SER A 1 82 ? 20.011 -6.453 -23.740 1.00 67.88 82 SER A C 1
ATOM 663 O O . SER A 1 82 ? 20.724 -7.071 -24.526 1.00 67.88 82 SER A O 1
ATOM 665 N N . LEU A 1 83 ? 19.297 -5.384 -24.111 1.00 57.66 83 LEU A N 1
ATOM 666 C CA . LEU A 1 83 ? 19.291 -4.787 -25.454 1.00 57.66 83 LEU A CA 1
ATOM 667 C C . LEU A 1 83 ? 20.397 -3.735 -25.668 1.00 57.66 83 LEU A C 1
ATOM 669 O O . LEU A 1 83 ? 20.476 -3.160 -26.758 1.00 57.66 83 LEU A O 1
ATOM 673 N N . LYS A 1 84 ? 21.198 -3.443 -24.639 1.00 48.41 84 LYS A N 1
ATOM 674 C CA . LYS A 1 84 ? 22.252 -2.424 -24.636 1.00 48.41 84 LYS A CA 1
ATOM 675 C C . LYS A 1 84 ? 23.636 -3.057 -24.725 1.00 48.41 84 LYS A C 1
ATOM 677 O O . LYS A 1 84 ? 24.486 -2.442 -25.405 1.00 48.41 84 LYS A O 1
#

Secondary structure (DSSP, 8-state):
--HHHHHHHHHHHHHHHHHHHHHHHHHHHHHHHHHHHHHHHS---THHHHHHHHHHHHHHHHHHHHHHHHHHHHHHHHHHHHT-

Sequence (84 aa):
MPPIDKLKEELAVLREEYKNLFIFFLATITGTVTTFYQALTHQVEFYIIILSALGFGVSTFVLLLLKKVREKIDKNIDELGSLK

pLDDT: mean 80.6, std 8.95, range [48.41, 90.69]

Organism: Sulfurospirillum multivorans (strain DM 12446 / JCM 15788 / NBRC 109480) (NCBI:txid1150621)